Protein AF-A0A2P4Z2Z0-F1 (afdb_monomer)

Organism: NCBI:txid93969

InterPro domains:
  IPR006594 LIS1 homology motif [PF08513] (50-74)
  IPR006594 LIS1 homology motif [PS50896] (46-78)
  IPR006594 LIS1 homology motif [SM00667] (46-78)

Radius of gyration: 25.84 Å; Cα contacts (8 Å, |Δi|>4): 72; chains: 1; bounding box: 49×26×77 Å

pLDDT: mean 76.59, std 14.46, range [43.56, 95.75]

Foldseek 3Di:
DVVVVVVCVVVCVVVVVVVVVVVVVVVVVVVVCVVVVVVPADDDPVNLLVLLLVLLQCVVVPVVVVSVVSCLVNQEDQDPPPPRPDPPHHYHDDPVRSCVVVVPPDPDSDRPVVVVVD

Sequence (118 aa):
MLAVKSELEKKGVLSEVRARLMAEILYSLTEENDENNDQENYISDENLILNSLIYDYLVYNGYQSTGKVLLKESKMRSDSTERSEYGNGRQILSTEELKSILRVEEKNDLPILYSLIK

Secondary structure (DSSP, 8-state):
-HHHHHHHHHTTHHHHHHHHHHHHHHHHHHHHTTTTGGGS----HHHHHHHHHHHHHHHHTT-HHHHHHHHHHTT-BSSTTS--SSTTPPBPPPHHHHHHHHT----SSS-HHHHTT-

Mean predicted aligned error: 14.63 Å

Nearest PDB structures (foldseek):
  1uuj-assembly1_A  TM=6.575E-01  e=6.020E-01  Mus musculus
  1uuj-assembly2_D  TM=7.742E-01  e=3.795E+00  Mus musculus

Solvent-accessible surface area (backbone atoms only — not comparable to full-atom values): 7034 Å² total; per-residue (Å²): 125,67,67,63,53,54,53,32,50,76,67,47,52,47,57,50,55,49,50,52,50,49,50,51,51,48,47,52,53,48,53,67,38,46,79,51,49,78,62,73,74,72,73,48,74,66,54,44,53,52,52,25,48,51,36,48,40,27,51,74,74,66,39,52,70,59,35,53,49,51,29,61,76,66,48,35,31,94,50,98,80,64,83,54,96,56,77,93,43,55,66,54,58,50,74,67,55,48,30,64,76,70,69,52,84,75,88,60,97,62,47,70,68,66,69,70,77,109

Structure (mmCIF, N/CA/C/O backbone):
data_AF-A0A2P4Z2Z0-F1
#
_entry.id   AF-A0A2P4Z2Z0-F1
#
loop_
_atom_site.group_PDB
_atom_site.id
_atom_site.type_symbol
_atom_site.label_atom_id
_atom_site.label_alt_id
_atom_site.label_comp_id
_atom_site.label_asym_id
_atom_site.label_entity_id
_atom_site.label_seq_id
_atom_site.pdbx_PDB_ins_code
_atom_site.Cartn_x
_atom_site.Cartn_y
_atom_site.Cartn_z
_atom_site.occupancy
_atom_site.B_iso_or_equiv
_atom_site.auth_seq_id
_atom_site.auth_comp_id
_atom_site.auth_asym_id
_atom_site.auth_atom_id
_atom_site.pdbx_PDB_model_num
ATOM 1 N N . MET A 1 1 ? -16.586 12.897 60.293 1.00 57.06 1 MET A N 1
ATOM 2 C CA . MET A 1 1 ? -16.404 12.997 58.825 1.00 57.06 1 MET A CA 1
ATOM 3 C C . MET A 1 1 ? -16.993 11.818 58.026 1.00 57.06 1 MET A C 1
ATOM 5 O O . MET A 1 1 ? -17.230 11.994 56.843 1.00 57.06 1 MET A O 1
ATOM 9 N N . LEU A 1 2 ? -17.290 10.649 58.627 1.00 61.88 2 LEU A N 1
ATOM 10 C CA . LEU A 1 2 ? -17.891 9.492 57.920 1.00 61.88 2 LEU A CA 1
ATOM 11 C C . LEU A 1 2 ? -19.420 9.581 57.715 1.00 61.88 2 LEU A C 1
ATOM 13 O O . LEU A 1 2 ? -19.929 9.080 56.716 1.00 61.88 2 LEU A O 1
ATOM 17 N N . ALA A 1 3 ? -20.147 10.255 58.616 1.00 66.19 3 ALA A N 1
ATOM 18 C CA . ALA A 1 3 ? -21.608 10.389 58.536 1.00 66.19 3 ALA A CA 1
ATOM 19 C C . ALA A 1 3 ? -22.069 11.165 57.289 1.00 66.19 3 ALA A C 1
ATOM 21 O O . ALA A 1 3 ? -22.998 10.752 56.608 1.00 66.19 3 ALA A O 1
ATOM 22 N N . VAL A 1 4 ? -21.357 12.241 56.939 1.00 69.06 4 VAL A N 1
ATOM 23 C CA . VAL A 1 4 ? -21.673 13.087 55.776 1.00 69.06 4 VAL A CA 1
ATOM 24 C C . VAL A 1 4 ? -21.504 12.319 54.463 1.00 69.06 4 VAL A C 1
ATOM 26 O O . VAL A 1 4 ? -22.345 12.427 53.578 1.00 69.06 4 VAL A O 1
ATOM 29 N N . LYS A 1 5 ? -20.463 11.484 54.352 1.00 72.00 5 LYS A N 1
ATOM 30 C CA . LYS A 1 5 ? -20.232 10.637 53.173 1.00 72.00 5 LYS A CA 1
ATOM 31 C C . LYS A 1 5 ? -21.370 9.629 52.969 1.00 72.00 5 LYS A C 1
ATOM 33 O O . LYS A 1 5 ? -21.902 9.541 51.870 1.00 72.00 5 LYS A O 1
ATOM 38 N N . SER A 1 6 ? -21.778 8.926 54.029 1.00 71.75 6 SER A N 1
ATOM 39 C CA . SER A 1 6 ? -22.865 7.936 53.953 1.00 71.75 6 SER A CA 1
ATOM 40 C C . SER A 1 6 ? -24.225 8.579 53.645 1.00 71.75 6 SER A C 1
ATOM 42 O O . SER A 1 6 ? -25.018 8.021 52.888 1.00 71.75 6 SER A O 1
ATOM 44 N N . GLU A 1 7 ? -24.483 9.777 54.178 1.00 72.75 7 GLU A N 1
ATOM 45 C CA . GLU A 1 7 ? -25.690 10.558 53.886 1.00 72.75 7 GLU A CA 1
ATOM 46 C C . GLU A 1 7 ? -25.743 10.993 52.407 1.00 72.75 7 GLU A C 1
ATOM 48 O O . GLU A 1 7 ? -26.789 10.903 51.765 1.00 72.75 7 GLU A O 1
ATOM 53 N N . LEU A 1 8 ? -24.606 11.429 51.848 1.00 71.00 8 LEU A N 1
ATOM 54 C CA . LEU A 1 8 ? -24.480 11.840 50.444 1.00 71.00 8 LEU A CA 1
ATOM 55 C C . LEU A 1 8 ? -24.537 10.656 49.466 1.00 71.00 8 LEU A C 1
ATOM 57 O O . LEU A 1 8 ? -25.045 10.815 48.356 1.00 71.00 8 LEU A O 1
ATOM 61 N N . GLU A 1 9 ? -24.058 9.477 49.869 1.00 75.06 9 GLU A N 1
ATOM 62 C CA . GLU A 1 9 ? -24.216 8.224 49.114 1.00 75.06 9 GLU A CA 1
ATOM 63 C C . GLU A 1 9 ? -25.680 7.779 49.075 1.00 75.06 9 GLU A C 1
ATOM 65 O O . GLU A 1 9 ? -26.205 7.509 47.997 1.00 75.06 9 GLU A O 1
ATOM 70 N N . LYS A 1 10 ? -26.378 7.776 50.221 1.00 74.38 10 LYS A N 1
ATOM 71 C CA . LYS A 1 10 ? -27.807 7.412 50.291 1.00 74.38 10 LYS A CA 1
ATOM 72 C C . LYS A 1 10 ? -28.702 8.344 49.479 1.00 74.38 10 LYS A C 1
ATOM 74 O O . LYS A 1 10 ? -29.711 7.899 48.943 1.00 74.38 10 LYS A O 1
ATOM 79 N N . LYS A 1 11 ? -28.341 9.627 49.390 1.00 76.81 11 LYS A N 1
ATOM 80 C CA . LYS A 1 11 ? -29.066 10.635 48.600 1.00 76.81 11 LYS A CA 1
ATOM 81 C C . LYS A 1 11 ? -28.711 10.610 47.106 1.00 76.81 11 LYS A C 1
ATOM 83 O O . LYS A 1 11 ? -29.257 11.416 46.365 1.00 76.81 11 LYS A O 1
ATOM 88 N N . GLY A 1 12 ? -27.788 9.749 46.661 1.00 75.38 12 GLY A N 1
ATOM 89 C CA . GLY A 1 12 ? -27.358 9.650 45.256 1.00 75.38 12 GLY A CA 1
ATOM 90 C C . GLY A 1 12 ? -26.512 10.829 44.749 1.00 75.38 12 GLY A C 1
ATOM 91 O O . GLY A 1 12 ? -25.975 10.785 43.641 1.00 75.38 12 GLY A O 1
ATOM 92 N N . VAL A 1 13 ? -26.322 11.863 45.571 1.00 82.50 13 VAL A N 1
ATOM 93 C CA . VAL A 1 13 ? -25.555 13.069 45.228 1.00 82.50 13 VAL A CA 1
ATOM 94 C C . VAL A 1 13 ? -24.080 12.730 45.030 1.00 82.50 13 VAL A C 1
ATOM 96 O O . VAL A 1 13 ? -23.441 13.247 44.119 1.00 82.50 13 VAL A O 1
ATOM 99 N N . LEU A 1 14 ? -23.525 11.817 45.838 1.00 78.81 14 LEU A N 1
ATOM 100 C CA . LEU A 1 14 ? -22.118 11.439 45.692 1.00 78.81 14 LEU A CA 1
ATOM 101 C C . LEU A 1 14 ? -21.850 10.695 44.374 1.00 78.81 14 LEU A C 1
ATOM 103 O O . LEU A 1 14 ? -20.808 10.907 43.758 1.00 78.81 14 LEU A O 1
ATOM 107 N N . SER A 1 15 ? -22.785 9.854 43.920 1.00 76.75 15 SER A N 1
ATOM 108 C CA . SER A 1 15 ? -22.671 9.185 42.619 1.00 76.75 15 SER A CA 1
ATOM 109 C C . SER A 1 15 ? -22.762 10.167 41.458 1.00 76.75 15 SER A C 1
ATOM 111 O O . SER A 1 15 ? -22.012 10.026 40.500 1.00 76.75 15 SER A O 1
ATOM 113 N N . GLU A 1 16 ? -23.616 11.185 41.558 1.00 81.44 16 GLU A N 1
ATOM 114 C CA . GLU A 1 16 ? -23.741 12.225 40.537 1.00 81.44 16 GLU A CA 1
ATOM 115 C C . GLU A 1 16 ? -22.482 13.095 40.449 1.00 81.44 16 GLU A C 1
ATOM 117 O O . GLU A 1 16 ? -21.954 13.308 39.360 1.00 81.44 16 GLU A O 1
ATOM 122 N N . VAL A 1 17 ? -21.949 13.539 41.590 1.00 83.62 17 VAL A N 1
ATOM 123 C CA . VAL A 1 17 ? -20.691 14.301 41.637 1.00 83.62 17 VAL A CA 1
ATOM 124 C C . VAL A 1 17 ? -19.539 13.468 41.079 1.00 83.62 17 VAL A C 1
ATOM 126 O O . VAL A 1 17 ? -18.741 13.972 40.294 1.00 83.62 17 VAL A O 1
ATOM 129 N N . ARG A 1 18 ? -19.476 12.175 41.421 1.00 82.00 18 ARG A N 1
ATOM 130 C CA . ARG A 1 18 ? -18.475 11.260 40.866 1.00 82.00 18 ARG A CA 1
ATOM 131 C C . ARG A 1 18 ? -18.645 11.082 39.359 1.00 82.00 18 ARG A C 1
ATOM 133 O O . ARG A 1 18 ? -17.645 11.082 38.658 1.00 82.00 18 ARG A O 1
ATOM 140 N N . ALA A 1 19 ? -19.873 10.947 38.862 1.00 82.88 19 ALA A N 1
ATOM 141 C CA . ALA A 1 19 ? -20.144 10.799 37.436 1.00 82.88 19 ALA A CA 1
ATOM 142 C C . ALA A 1 19 ? -19.756 12.058 36.651 1.00 82.88 19 ALA A C 1
ATOM 144 O O . ALA A 1 19 ? -19.092 11.942 35.630 1.00 82.88 19 ALA A O 1
ATOM 145 N N . ARG A 1 20 ? -20.093 13.251 37.157 1.00 83.94 20 ARG A N 1
ATOM 146 C CA . ARG A 1 20 ? -19.686 14.525 36.545 1.00 83.94 20 ARG A CA 1
ATOM 147 C C . ARG A 1 20 ? -18.171 14.704 36.563 1.00 83.94 20 ARG A C 1
ATOM 149 O O . ARG A 1 20 ? -17.604 15.080 35.552 1.00 83.94 20 ARG A O 1
ATOM 156 N N . LEU A 1 21 ? -17.513 14.368 37.673 1.00 85.69 21 LEU A N 1
ATOM 157 C CA . LEU A 1 21 ? -16.053 14.400 37.756 1.00 85.69 21 LEU A CA 1
ATOM 158 C C . LEU A 1 21 ? -15.411 13.411 36.774 1.00 85.69 21 LEU A C 1
ATOM 160 O O . LEU A 1 21 ? -14.429 13.750 36.132 1.00 85.69 21 LEU A O 1
ATOM 164 N N . MET A 1 22 ? -15.957 12.197 36.649 1.00 83.12 22 MET A N 1
ATOM 165 C CA . MET A 1 22 ? -15.478 11.222 35.666 1.00 83.12 22 MET A CA 1
ATOM 166 C C . MET A 1 22 ? -15.725 11.692 34.233 1.00 83.12 22 MET A C 1
ATOM 168 O O . MET A 1 22 ? -14.871 11.446 33.399 1.00 83.12 22 MET A O 1
ATOM 172 N N . ALA A 1 23 ? -16.847 12.360 33.950 1.00 84.44 23 ALA A N 1
ATOM 173 C CA . ALA A 1 23 ? -17.129 12.937 32.639 1.00 84.44 23 ALA A CA 1
ATOM 174 C C . ALA A 1 23 ? -16.149 14.064 32.302 1.00 84.44 23 ALA A C 1
ATOM 176 O O . ALA A 1 23 ? -15.630 14.072 31.198 1.00 84.44 23 ALA A O 1
ATOM 177 N N . GLU A 1 24 ? -15.842 14.942 33.258 1.00 80.50 24 GLU A N 1
ATOM 178 C CA . GLU A 1 24 ? -14.865 16.019 33.079 1.00 80.50 24 GLU A CA 1
ATOM 179 C C . GLU A 1 24 ? -13.445 15.470 32.913 1.00 80.50 24 GLU A C 1
ATOM 181 O O . GLU A 1 24 ? -12.727 15.883 32.018 1.00 80.50 24 GLU A O 1
ATOM 186 N N . ILE A 1 25 ? -13.049 14.478 33.720 1.00 81.75 25 ILE A N 1
ATOM 187 C CA . ILE A 1 25 ? -11.758 13.794 33.564 1.00 81.75 25 ILE A CA 1
ATOM 188 C C . ILE A 1 25 ? -11.693 13.085 32.214 1.00 81.75 25 ILE A C 1
ATOM 190 O O . ILE A 1 25 ? -10.664 13.164 31.557 1.00 81.75 25 ILE A O 1
ATOM 194 N N . LEU A 1 26 ? -12.762 12.402 31.787 1.00 73.75 26 LEU A N 1
ATOM 195 C CA . LEU A 1 26 ? -12.802 11.807 30.453 1.00 73.75 26 LEU A CA 1
ATOM 196 C C . LEU A 1 26 ? -12.672 12.886 29.390 1.00 73.75 26 LEU A C 1
ATOM 198 O O . LEU A 1 26 ? -11.887 12.695 28.482 1.00 73.75 26 LEU A O 1
ATOM 202 N N . TYR A 1 27 ? -13.408 13.986 29.525 1.00 76.69 27 TYR A N 1
ATOM 203 C CA . TYR A 1 27 ? -13.424 15.090 28.579 1.00 76.69 27 TYR A CA 1
ATOM 204 C C . TYR A 1 27 ? -12.048 15.750 28.457 1.00 76.69 27 TYR A C 1
ATOM 206 O O . TYR A 1 27 ? -11.545 15.874 27.351 1.00 76.69 27 TYR A O 1
ATOM 214 N N . SER A 1 28 ? -11.386 16.064 29.573 1.00 71.88 28 SER A N 1
ATOM 215 C CA . SER A 1 28 ? -10.018 16.596 29.583 1.00 71.88 28 SER A CA 1
ATOM 216 C C . SER A 1 28 ? -8.999 15.583 29.070 1.00 71.88 28 SER A C 1
ATOM 218 O O . SER A 1 28 ? -8.101 15.955 28.327 1.00 71.88 28 SER A O 1
ATOM 220 N N . LEU A 1 29 ? -9.147 14.294 29.404 1.00 65.81 29 LEU A N 1
ATOM 221 C CA . LEU A 1 29 ? -8.314 13.249 28.811 1.00 65.81 29 LEU A CA 1
ATOM 222 C C . LEU A 1 29 ? -8.578 13.131 27.307 1.00 65.81 29 LEU A C 1
ATOM 224 O O . LEU A 1 29 ? -7.637 12.884 26.576 1.00 65.81 29 LEU A O 1
ATOM 228 N N . THR A 1 30 ? -9.808 13.286 26.818 1.00 58.88 30 THR A N 1
ATOM 229 C CA . THR A 1 30 ? -10.120 13.224 25.384 1.00 58.88 30 THR A CA 1
ATOM 230 C C . THR A 1 30 ? -9.724 14.491 24.638 1.00 58.88 30 THR A C 1
ATOM 232 O O . THR A 1 30 ? -9.276 14.356 23.518 1.00 58.88 30 THR A O 1
ATOM 235 N N . GLU A 1 31 ? -9.796 15.679 25.245 1.00 56.56 31 GLU A N 1
ATOM 236 C CA . GLU A 1 31 ? -9.337 16.943 24.648 1.00 56.56 31 GLU A CA 1
ATOM 237 C C . GLU A 1 31 ? -7.803 17.024 24.597 1.00 56.56 31 GLU A C 1
ATOM 239 O O . GLU A 1 31 ? -7.244 17.386 23.566 1.00 56.56 31 GLU A O 1
ATOM 244 N N . GLU A 1 32 ? -7.093 16.607 25.656 1.00 48.97 32 GLU A N 1
ATOM 245 C CA . GLU A 1 32 ? -5.625 16.461 25.615 1.00 48.97 32 GLU A CA 1
ATOM 246 C C . GLU A 1 32 ? -5.194 15.302 24.698 1.00 48.97 32 GLU A C 1
ATOM 248 O O . GLU A 1 32 ? -4.090 15.303 24.145 1.00 48.97 32 GLU A O 1
ATOM 253 N N . ASN A 1 33 ? -6.076 14.320 24.485 1.00 46.84 33 ASN A N 1
ATOM 254 C CA . ASN A 1 33 ? -5.902 13.325 23.436 1.00 46.84 33 ASN A CA 1
ATOM 255 C C . ASN A 1 33 ? -6.389 13.805 22.067 1.00 46.84 33 ASN A C 1
ATOM 257 O O . ASN A 1 33 ? -6.022 13.137 21.120 1.00 46.84 33 ASN A O 1
ATOM 261 N N . ASP A 1 34 ? -7.119 14.915 21.912 1.00 46.44 34 ASP A N 1
ATOM 262 C CA . ASP A 1 34 ? -7.576 15.426 20.609 1.00 46.44 34 ASP A CA 1
ATOM 263 C C . ASP A 1 34 ? -6.479 16.233 19.906 1.00 46.44 34 ASP A C 1
ATOM 265 O O . ASP A 1 34 ? -6.338 16.134 18.690 1.00 46.44 34 ASP A O 1
ATOM 269 N N . GLU A 1 35 ? -5.573 16.871 20.657 1.00 47.22 35 GLU A N 1
ATOM 270 C CA . GLU A 1 35 ? -4.284 17.329 20.105 1.00 47.22 35 GLU A CA 1
ATOM 271 C C . GLU A 1 35 ? -3.362 16.152 19.711 1.00 47.22 35 GLU A C 1
ATOM 273 O O . GLU A 1 35 ? -2.412 16.325 18.946 1.00 47.22 35 GLU A O 1
ATOM 278 N N . ASN A 1 36 ? -3.670 14.935 20.179 1.00 45.41 36 ASN A N 1
ATOM 279 C CA . ASN A 1 36 ? -3.023 13.685 19.769 1.00 45.41 36 ASN A CA 1
ATOM 280 C C . ASN A 1 36 ? -3.928 12.776 18.903 1.00 45.41 36 ASN A C 1
ATOM 282 O O . ASN A 1 36 ? -3.480 11.724 18.455 1.00 45.41 36 ASN A O 1
ATOM 286 N N . ASN A 1 37 ? -5.168 13.169 18.601 1.00 43.56 37 ASN A N 1
ATOM 287 C CA . AS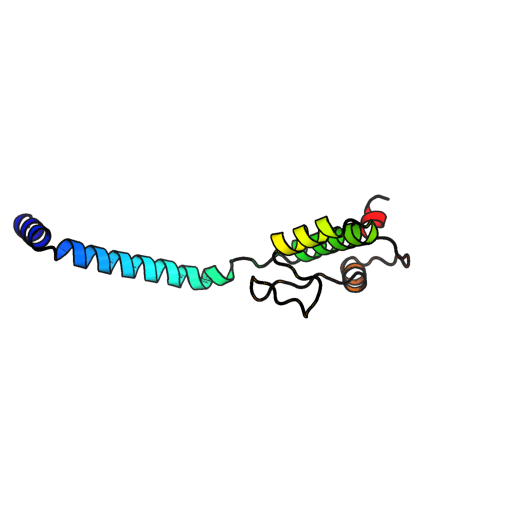N A 1 37 ? -6.110 12.421 17.755 1.00 43.56 37 ASN A CA 1
ATOM 288 C C . ASN A 1 37 ? -5.875 12.774 16.280 1.00 43.56 37 ASN A C 1
ATOM 290 O O . ASN A 1 37 ? -6.101 11.969 15.383 1.00 43.56 37 ASN A O 1
ATOM 294 N N . ASP A 1 38 ? -5.214 13.904 16.028 1.00 45.25 38 ASP A N 1
ATOM 295 C CA . ASP A 1 38 ? -4.531 14.168 14.761 1.00 45.25 38 ASP A CA 1
ATOM 296 C C . ASP A 1 38 ? -3.277 13.281 14.542 1.00 45.25 38 ASP A C 1
ATOM 298 O O . ASP A 1 38 ? -2.703 13.295 13.450 1.00 45.25 38 ASP A O 1
ATOM 302 N N . GLN A 1 39 ? -2.848 12.458 15.518 1.00 45.53 39 GLN A N 1
ATOM 303 C CA . GLN A 1 39 ? -1.867 11.378 15.286 1.00 45.53 39 GLN A CA 1
ATOM 304 C C . GLN A 1 39 ? -2.514 10.068 14.818 1.00 45.53 39 GLN A C 1
ATOM 306 O O . GLN A 1 39 ? -1.810 9.090 14.541 1.00 45.53 39 GLN A O 1
ATOM 311 N N . GLU A 1 40 ? -3.839 10.011 14.686 1.00 47.38 40 GLU A N 1
ATOM 312 C CA . GLU A 1 40 ? -4.517 8.838 14.161 1.00 47.38 40 GLU A CA 1
ATOM 313 C C . GLU A 1 40 ? -4.364 8.808 12.624 1.00 47.38 40 GLU A C 1
ATOM 315 O O . GLU A 1 40 ? -5.229 9.229 11.860 1.00 47.38 40 GLU A O 1
ATOM 320 N N . ASN A 1 41 ? -3.267 8.194 12.160 1.00 52.09 41 ASN A N 1
ATOM 321 C CA . ASN A 1 41 ? -3.015 7.716 10.783 1.00 52.09 41 ASN A CA 1
ATOM 322 C C . ASN A 1 41 ? -2.303 8.645 9.787 1.00 52.09 41 ASN A C 1
ATOM 324 O O . ASN A 1 41 ? -2.610 8.609 8.592 1.00 52.09 41 ASN A O 1
ATOM 328 N N . TYR A 1 42 ? -1.260 9.367 10.191 1.00 62.97 42 TYR A N 1
ATOM 329 C CA . TYR A 1 42 ? -0.267 9.771 9.192 1.00 62.97 42 TYR A CA 1
ATOM 330 C C . TYR A 1 42 ? 0.636 8.576 8.875 1.00 62.97 42 TYR A C 1
ATOM 332 O O . TYR A 1 42 ? 1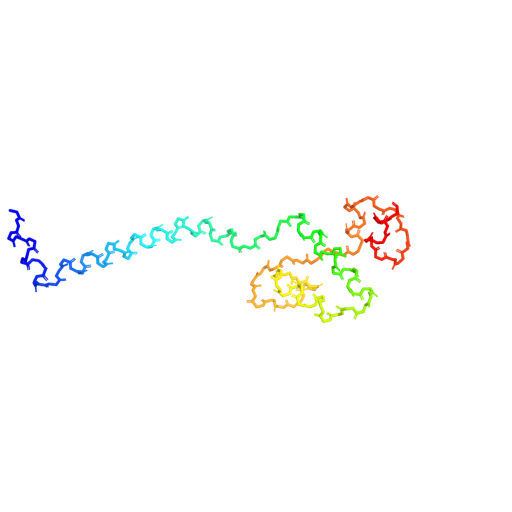.544 8.240 9.632 1.00 62.97 42 TYR A O 1
ATOM 340 N N . ILE A 1 43 ? 0.382 7.905 7.745 1.00 70.94 43 ILE A N 1
ATOM 341 C CA . ILE A 1 43 ? 1.396 7.046 7.120 1.00 70.94 43 ILE A CA 1
ATOM 342 C C . ILE A 1 43 ? 2.689 7.852 7.029 1.00 70.94 43 ILE A C 1
ATOM 344 O O . ILE A 1 43 ? 2.669 8.955 6.477 1.00 70.94 43 ILE A O 1
ATOM 348 N N . SER A 1 44 ? 3.78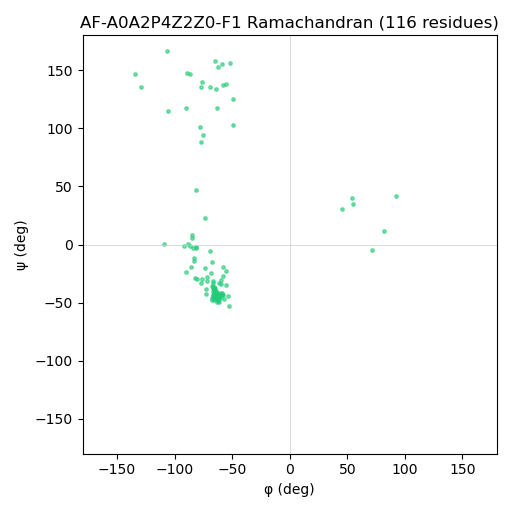8 7.317 7.568 1.00 83.81 44 SER A N 1
ATOM 349 C CA . SER A 1 44 ? 5.095 7.971 7.470 1.00 83.81 44 SER A CA 1
ATOM 350 C C . SER A 1 44 ? 5.492 8.159 6.004 1.00 83.81 44 SER A C 1
ATOM 352 O O . SER A 1 44 ? 5.019 7.431 5.127 1.00 83.81 44 SER A O 1
ATOM 354 N N . ASP A 1 45 ? 6.352 9.135 5.720 1.00 83.31 45 ASP A N 1
ATOM 355 C CA . ASP A 1 45 ? 6.812 9.392 4.351 1.00 83.31 45 ASP A CA 1
ATOM 356 C C . ASP A 1 45 ? 7.523 8.156 3.764 1.00 83.31 45 ASP A C 1
ATOM 358 O O . ASP A 1 45 ? 7.349 7.830 2.591 1.00 83.31 45 ASP A O 1
ATOM 362 N N . GLU A 1 46 ? 8.234 7.386 4.591 1.00 86.81 46 GLU A N 1
ATOM 363 C CA . GLU A 1 46 ? 8.861 6.123 4.193 1.00 86.81 46 GLU A CA 1
ATOM 364 C C . GLU A 1 46 ? 7.821 5.062 3.839 1.00 86.81 46 GLU A C 1
ATOM 366 O O . GLU A 1 46 ? 7.935 4.406 2.805 1.00 86.81 46 GLU A O 1
ATOM 371 N N . ASN A 1 47 ? 6.781 4.907 4.661 1.00 89.31 47 ASN A N 1
ATOM 372 C CA . ASN A 1 47 ? 5.707 3.954 4.390 1.00 89.31 47 ASN A CA 1
ATOM 373 C C . ASN A 1 47 ? 4.894 4.353 3.157 1.00 89.31 47 ASN A C 1
ATOM 375 O O . ASN A 1 47 ? 4.429 3.477 2.431 1.00 89.31 47 ASN A O 1
ATOM 379 N N . LEU A 1 48 ? 4.759 5.650 2.877 1.00 89.25 48 LEU A N 1
ATOM 380 C CA . LEU A 1 48 ? 4.149 6.126 1.641 1.00 89.25 48 LEU A CA 1
ATOM 381 C C . LEU A 1 48 ? 4.960 5.664 0.426 1.00 89.25 48 LEU A C 1
ATOM 383 O O . LEU A 1 48 ? 4.391 5.111 -0.515 1.00 89.25 48 LEU A O 1
ATOM 387 N N . ILE A 1 49 ? 6.284 5.841 0.463 1.00 90.19 49 ILE A N 1
ATOM 388 C CA . ILE A 1 49 ? 7.188 5.411 -0.611 1.00 90.19 49 ILE A CA 1
ATOM 389 C C . ILE A 1 49 ? 7.147 3.887 -0.768 1.00 90.19 49 ILE A C 1
ATOM 391 O O . ILE A 1 49 ? 6.947 3.392 -1.876 1.00 90.19 49 ILE A O 1
ATOM 395 N N . LEU A 1 50 ? 7.280 3.137 0.329 1.00 91.75 50 LEU A N 1
ATOM 396 C CA . LEU A 1 50 ? 7.284 1.672 0.309 1.00 91.75 50 LEU A CA 1
ATOM 397 C C . LEU A 1 50 ? 5.970 1.111 -0.220 1.00 91.75 50 LEU A C 1
ATOM 399 O O . LEU A 1 50 ? 5.973 0.276 -1.123 1.00 91.75 50 LEU A O 1
ATOM 403 N N . ASN A 1 51 ? 4.841 1.587 0.298 1.00 93.25 51 ASN A N 1
ATOM 404 C CA . ASN A 1 51 ? 3.550 1.100 -0.154 1.00 93.25 51 ASN A CA 1
ATOM 405 C C . ASN A 1 51 ? 3.277 1.498 -1.610 1.00 93.25 51 ASN A C 1
ATOM 407 O O . ASN A 1 51 ? 2.671 0.713 -2.332 1.00 93.25 51 ASN A O 1
ATOM 411 N N . SER A 1 52 ? 3.754 2.662 -2.065 1.00 91.88 52 SER A N 1
ATOM 412 C CA . SER A 1 52 ? 3.652 3.064 -3.475 1.00 91.88 52 SER A CA 1
ATOM 413 C C . SER A 1 52 ? 4.501 2.162 -4.383 1.00 91.88 52 SER A C 1
ATOM 415 O O . SER A 1 52 ? 4.017 1.733 -5.425 1.00 91.88 52 SER A O 1
ATOM 417 N N . LEU A 1 53 ? 5.715 1.778 -3.966 1.00 92.06 53 LEU A N 1
ATOM 418 C CA . LEU A 1 53 ? 6.555 0.806 -4.686 1.00 92.06 53 LEU A CA 1
ATOM 419 C C . LEU A 1 53 ? 5.911 -0.583 -4.767 1.00 92.06 53 LEU A C 1
ATOM 421 O O . LEU A 1 53 ? 5.931 -1.230 -5.815 1.00 92.06 53 LEU A O 1
ATOM 425 N N . ILE A 1 54 ? 5.341 -1.049 -3.655 1.00 93.62 54 ILE A N 1
ATOM 426 C CA . ILE A 1 54 ? 4.626 -2.327 -3.600 1.00 93.62 54 ILE A CA 1
ATOM 427 C C . ILE A 1 54 ? 3.398 -2.263 -4.507 1.00 93.62 54 ILE A C 1
ATOM 429 O O . ILE A 1 54 ? 3.160 -3.187 -5.282 1.00 93.62 54 ILE A O 1
ATOM 433 N N . TYR A 1 55 ? 2.634 -1.174 -4.444 1.00 93.31 55 TYR A N 1
ATOM 434 C CA . TYR A 1 55 ? 1.451 -0.984 -5.272 1.00 93.31 55 TYR A CA 1
ATOM 435 C C . TYR A 1 55 ? 1.792 -0.979 -6.770 1.00 93.31 55 TYR A C 1
ATOM 437 O O . TYR A 1 55 ? 1.131 -1.682 -7.532 1.00 93.31 55 TYR A O 1
ATOM 445 N N . ASP A 1 56 ? 2.850 -0.274 -7.181 1.00 91.00 56 ASP A N 1
ATOM 446 C CA . ASP A 1 56 ? 3.353 -0.246 -8.564 1.00 91.00 56 ASP A CA 1
ATOM 447 C C . ASP A 1 56 ? 3.700 -1.661 -9.067 1.00 91.00 56 ASP A C 1
ATOM 449 O O . ASP A 1 56 ? 3.219 -2.099 -10.116 1.00 91.00 56 ASP A O 1
ATOM 453 N N . TYR A 1 57 ? 4.416 -2.449 -8.256 1.00 93.44 57 TYR A N 1
ATOM 454 C CA . TYR A 1 57 ? 4.692 -3.859 -8.551 1.00 93.44 57 TYR A CA 1
ATOM 455 C C . TYR A 1 57 ? 3.418 -4.704 -8.673 1.00 93.44 57 TYR A C 1
ATOM 457 O O . TYR A 1 57 ? 3.301 -5.524 -9.593 1.00 93.44 57 TYR A O 1
ATOM 465 N N . LEU A 1 58 ? 2.465 -4.528 -7.753 1.00 94.38 58 LEU A N 1
ATOM 466 C CA . LEU A 1 58 ? 1.218 -5.285 -7.751 1.00 94.38 58 LEU A CA 1
ATOM 467 C C . LEU A 1 58 ? 0.396 -4.993 -9.007 1.00 94.38 58 LEU A C 1
ATOM 469 O O . LEU A 1 58 ? -0.078 -5.925 -9.655 1.00 94.38 58 LEU A O 1
ATOM 473 N N . VAL A 1 59 ? 0.257 -3.718 -9.372 1.00 90.75 59 VAL A N 1
ATOM 474 C CA . VAL A 1 59 ? -0.477 -3.292 -10.568 1.00 90.75 59 VAL A CA 1
ATOM 475 C C . VAL A 1 59 ? 0.189 -3.821 -11.833 1.00 90.75 59 VAL A C 1
ATOM 477 O O . VAL A 1 59 ? -0.504 -4.410 -12.666 1.00 90.75 59 VAL A O 1
ATOM 480 N N . TYR A 1 60 ? 1.513 -3.690 -11.946 1.00 91.88 60 TYR A N 1
ATOM 481 C CA . TYR A 1 60 ? 2.267 -4.167 -13.105 1.00 91.88 60 TYR A CA 1
ATOM 482 C C . TYR A 1 60 ? 2.104 -5.675 -13.336 1.00 91.88 60 TYR A C 1
ATOM 484 O O . TYR A 1 60 ? 1.904 -6.120 -14.464 1.00 91.88 60 TYR A O 1
ATOM 492 N N . ASN A 1 61 ? 2.135 -6.475 -12.266 1.00 94.38 61 ASN A N 1
ATOM 493 C CA . ASN A 1 61 ? 1.995 -7.932 -12.352 1.00 94.38 61 ASN A CA 1
ATOM 494 C C . ASN A 1 61 ? 0.531 -8.417 -12.385 1.00 94.38 61 ASN A C 1
ATOM 496 O O . ASN A 1 61 ? 0.278 -9.620 -12.356 1.00 94.38 61 ASN A O 1
ATOM 500 N N . GLY A 1 62 ? -0.448 -7.508 -12.443 1.00 93.62 62 GLY A N 1
ATOM 501 C CA . GLY A 1 62 ? -1.868 -7.855 -12.544 1.00 93.62 62 GLY A CA 1
ATOM 502 C C . GLY A 1 62 ? -2.555 -8.213 -11.219 1.00 93.62 62 GLY A C 1
ATOM 503 O O . GLY A 1 62 ? -3.703 -8.656 -11.225 1.00 93.62 62 GLY A O 1
ATOM 504 N N . TYR A 1 63 ? -1.924 -7.968 -10.068 1.00 95.75 63 TYR A N 1
ATOM 505 C CA . TYR A 1 63 ? -2.474 -8.205 -8.725 1.00 95.75 63 TYR A CA 1
ATOM 506 C C . TYR A 1 63 ? -3.408 -7.074 -8.248 1.00 95.75 63 TYR A C 1
ATOM 508 O O . TYR A 1 63 ? -3.329 -6.598 -7.114 1.00 95.75 63 TYR A O 1
ATOM 516 N N . GLN A 1 64 ? -4.329 -6.648 -9.115 1.00 91.56 64 GLN A N 1
ATOM 517 C CA . GLN A 1 64 ? -5.236 -5.508 -8.914 1.00 91.56 64 GLN A CA 1
ATOM 518 C C . GLN A 1 64 ? -6.046 -5.595 -7.608 1.00 91.56 64 GLN A C 1
ATOM 520 O O . GLN A 1 64 ? -6.163 -4.613 -6.875 1.00 91.56 64 GLN A O 1
ATOM 525 N N . SER A 1 65 ? -6.592 -6.772 -7.289 1.00 93.44 65 SER A N 1
ATOM 526 C CA . SER A 1 65 ? -7.381 -6.978 -6.066 1.00 93.44 65 SER A CA 1
ATOM 527 C C . SER A 1 65 ? -6.543 -6.774 -4.805 1.00 93.44 65 SER A C 1
ATOM 529 O O . SER A 1 65 ? -6.986 -6.097 -3.882 1.00 93.44 65 SER A O 1
ATOM 531 N N . THR A 1 66 ? -5.317 -7.299 -4.790 1.00 93.94 66 THR A N 1
ATOM 532 C CA . THR A 1 66 ? -4.371 -7.122 -3.682 1.00 93.94 66 THR A CA 1
ATOM 533 C C . THR A 1 66 ? -3.967 -5.659 -3.536 1.00 93.94 66 THR A C 1
ATOM 535 O O . THR A 1 66 ? -3.948 -5.144 -2.423 1.00 93.94 66 THR A O 1
ATOM 538 N N . GLY A 1 67 ? -3.729 -4.959 -4.651 1.00 92.44 67 GLY A N 1
ATOM 539 C CA . GLY A 1 67 ? -3.449 -3.522 -4.641 1.00 92.44 67 GLY A CA 1
ATOM 540 C C . GLY A 1 67 ? -4.584 -2.709 -4.012 1.00 92.44 67 GLY A C 1
ATOM 541 O O . GLY A 1 67 ? -4.333 -1.842 -3.184 1.00 92.44 67 GLY A O 1
ATOM 542 N N . LYS A 1 68 ? -5.847 -3.023 -4.326 1.00 89.69 68 LYS A N 1
ATOM 543 C CA . LYS A 1 68 ? -7.008 -2.358 -3.703 1.00 89.69 68 LYS A CA 1
ATOM 544 C C . LYS A 1 68 ? -7.106 -2.616 -2.199 1.00 89.69 68 LYS A C 1
ATOM 546 O O . LYS A 1 68 ? -7.449 -1.701 -1.453 1.00 89.69 68 LYS A O 1
ATOM 551 N N . VAL A 1 69 ? -6.818 -3.843 -1.756 1.00 91.62 69 VAL A N 1
ATOM 552 C CA . VAL A 1 69 ? -6.788 -4.185 -0.324 1.00 91.62 69 VAL A CA 1
ATOM 553 C C . VAL A 1 69 ? -5.686 -3.404 0.385 1.00 91.62 69 VAL A C 1
ATOM 555 O O . VAL A 1 69 ? -5.978 -2.772 1.394 1.00 91.62 69 VAL A O 1
ATOM 558 N N . LEU A 1 70 ? -4.479 -3.354 -0.191 1.00 90.62 70 LEU A N 1
ATOM 559 C CA . LEU A 1 70 ? -3.364 -2.563 0.333 1.00 90.62 70 LEU A CA 1
ATOM 560 C C . LEU A 1 70 ? -3.782 -1.108 0.558 1.00 90.62 70 LEU A C 1
ATOM 562 O O . LEU A 1 70 ? -3.647 -0.620 1.671 1.00 90.62 70 LEU A O 1
ATOM 566 N N . LEU A 1 71 ? -4.344 -0.447 -0.461 1.00 87.56 71 LEU A N 1
ATOM 567 C CA . LEU A 1 71 ? -4.789 0.948 -0.353 1.00 87.56 71 LEU A CA 1
ATOM 568 C C . LEU A 1 71 ? -5.827 1.149 0.752 1.00 87.56 71 LEU A C 1
ATOM 570 O O . LEU A 1 71 ? -5.744 2.107 1.521 1.00 87.56 71 LEU A O 1
ATOM 574 N N . LYS A 1 72 ? -6.800 0.237 0.850 1.00 85.81 72 LYS A N 1
ATOM 575 C CA . LYS A 1 72 ? -7.857 0.316 1.858 1.00 85.81 72 LYS A CA 1
ATOM 576 C C . LYS A 1 72 ? -7.303 0.145 3.273 1.00 85.81 72 LYS A C 1
ATOM 578 O O . LYS A 1 72 ? -7.638 0.938 4.149 1.00 85.81 72 LYS A O 1
ATOM 583 N N . GLU A 1 73 ? -6.469 -0.867 3.496 1.00 86.75 73 GLU A N 1
ATOM 584 C CA . GLU A 1 73 ? -5.872 -1.159 4.806 1.00 86.75 73 GLU A CA 1
ATOM 585 C C . GLU A 1 73 ? -4.882 -0.077 5.237 1.00 86.75 73 GLU A C 1
ATOM 587 O O . GLU A 1 73 ? -4.835 0.297 6.407 1.00 86.75 73 GLU A O 1
ATOM 592 N N . SER A 1 74 ? -4.144 0.484 4.281 1.00 85.75 74 SER A N 1
ATOM 593 C CA . SER A 1 74 ? -3.196 1.564 4.519 1.00 85.75 74 SER A CA 1
ATOM 594 C C . SER A 1 74 ? -3.864 2.942 4.586 1.00 85.75 74 SER A C 1
ATOM 596 O O . SER A 1 74 ? -3.175 3.934 4.785 1.00 85.75 74 SER A O 1
ATOM 598 N N . LYS A 1 75 ? -5.182 3.057 4.375 1.00 83.94 75 LYS A N 1
ATOM 599 C CA . LYS A 1 75 ? -5.886 4.354 4.292 1.00 83.94 75 LYS A CA 1
ATOM 600 C C . LYS A 1 75 ? -5.279 5.300 3.234 1.00 83.94 75 LYS A C 1
ATOM 602 O O . LYS A 1 75 ? -5.253 6.516 3.415 1.00 83.94 75 LYS A O 1
ATOM 607 N N . MET A 1 76 ? -4.787 4.742 2.125 1.00 82.25 76 MET A N 1
ATOM 608 C CA . MET A 1 76 ? -4.245 5.489 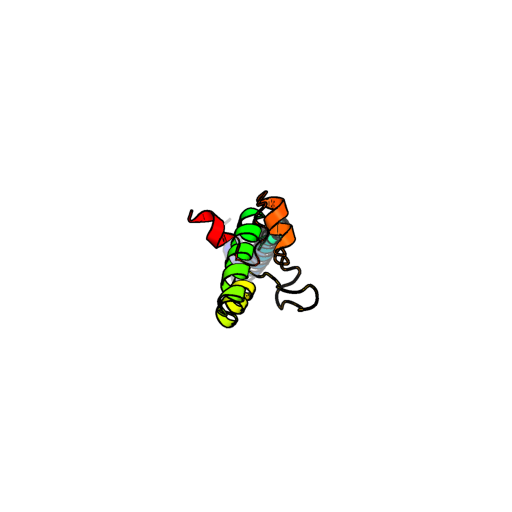0.982 1.00 82.25 76 MET A CA 1
ATOM 609 C C . MET A 1 76 ? -5.194 5.450 -0.215 1.00 82.25 76 MET A C 1
ATOM 611 O O . MET A 1 76 ? -6.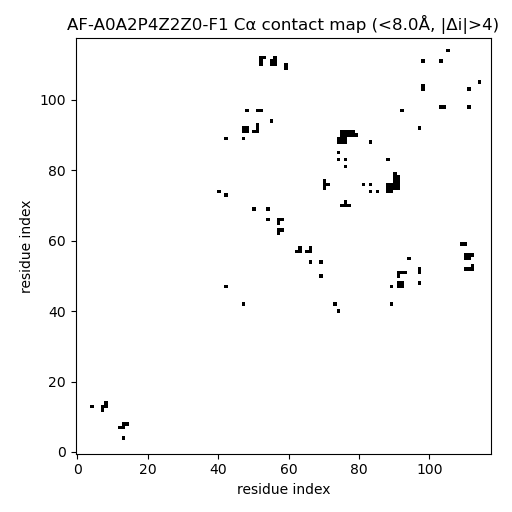131 4.654 -0.260 1.00 82.25 76 MET A O 1
ATOM 615 N N . ARG A 1 77 ? -4.949 6.312 -1.206 1.00 83.62 77 ARG A N 1
ATOM 616 C CA . ARG A 1 77 ? -5.808 6.459 -2.391 1.00 83.62 77 ARG A CA 1
ATOM 617 C C . ARG A 1 77 ? -4.988 6.377 -3.672 1.00 83.62 77 ARG A C 1
ATOM 619 O O . ARG A 1 77 ? -3.940 7.014 -3.763 1.00 83.62 77 ARG A O 1
ATOM 626 N N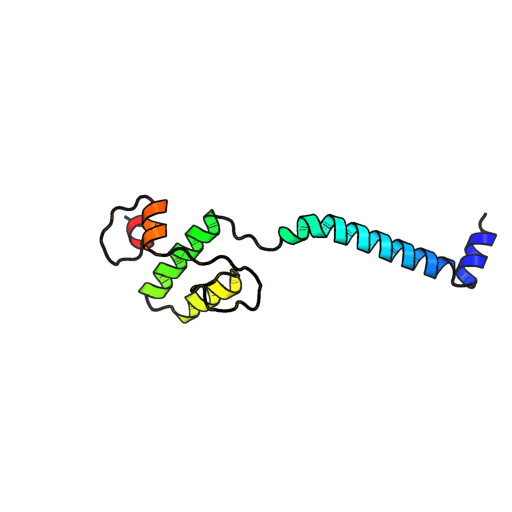 . SER A 1 78 ? -5.476 5.629 -4.663 1.00 77.50 78 SER A N 1
ATOM 627 C CA . SER A 1 78 ? -4.866 5.583 -6.002 1.00 77.50 78 SER A CA 1
ATOM 628 C C . SER A 1 78 ? -5.184 6.816 -6.841 1.00 77.50 78 SER A C 1
ATOM 630 O O . SER A 1 78 ? -4.372 7.201 -7.675 1.00 77.50 78 SER A O 1
ATOM 632 N N . ASP A 1 79 ? -6.341 7.446 -6.620 1.00 71.00 79 ASP A N 1
ATOM 633 C CA . ASP A 1 79 ? -6.745 8.656 -7.334 1.00 71.00 79 ASP A CA 1
ATOM 634 C C . ASP A 1 79 ? -7.303 9.723 -6.380 1.00 71.00 79 ASP A C 1
ATOM 636 O O . ASP A 1 79 ? -7.976 9.444 -5.382 1.00 71.00 79 ASP A O 1
ATOM 640 N N . SER A 1 80 ? -7.050 10.975 -6.748 1.00 58.56 80 SER A N 1
ATOM 641 C CA . SER A 1 80 ? -7.564 12.201 -6.143 1.00 58.56 80 SER A CA 1
ATOM 642 C C . SER A 1 80 ? -9.099 12.256 -6.065 1.00 58.56 80 SER A C 1
ATOM 644 O O . SER A 1 80 ? -9.641 12.926 -5.180 1.00 58.56 80 SER A O 1
ATOM 646 N N . THR A 1 81 ? -9.811 11.497 -6.908 1.00 54.75 81 THR A N 1
ATOM 647 C CA . THR A 1 81 ? -11.281 11.520 -7.034 1.00 54.75 81 THR A CA 1
ATOM 648 C C . THR A 1 81 ? -12.018 10.533 -6.117 1.00 54.75 81 THR A C 1
ATOM 650 O O . THR A 1 81 ? -13.182 10.748 -5.778 1.00 54.75 81 THR A O 1
ATOM 653 N N .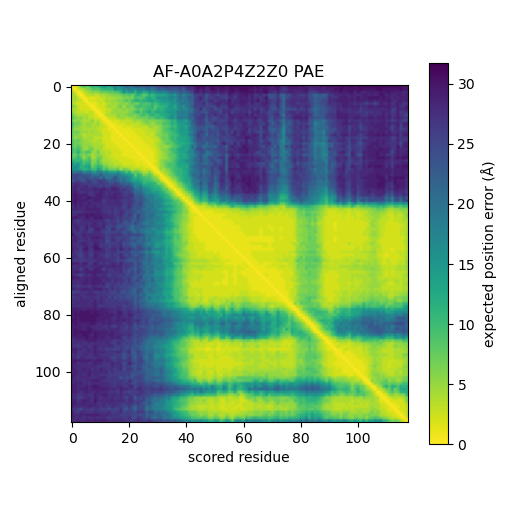 GLU A 1 82 ? -11.374 9.450 -5.672 1.00 57.75 82 GLU A N 1
ATOM 654 C CA . GLU A 1 82 ? -12.042 8.386 -4.904 1.00 57.75 82 GLU A CA 1
ATOM 655 C C . GLU A 1 82 ? -12.315 8.830 -3.466 1.00 57.75 82 GLU A C 1
ATOM 657 O O . GLU A 1 82 ? -11.412 8.721 -2.647 1.00 57.75 82 GLU A O 1
ATOM 662 N N . ARG A 1 83 ? -13.497 9.370 -3.132 1.00 53.53 83 ARG A N 1
ATOM 663 C CA . ARG A 1 83 ? -13.861 9.684 -1.733 1.00 53.53 83 ARG A CA 1
ATOM 664 C C . ARG A 1 83 ? -13.565 8.469 -0.849 1.00 53.53 83 ARG A C 1
ATOM 666 O O . ARG A 1 83 ? -14.318 7.499 -0.867 1.00 53.53 83 ARG A O 1
ATOM 673 N N . SER A 1 84 ? -12.471 8.511 -0.097 1.00 55.44 84 SER A N 1
ATOM 674 C CA . SER A 1 84 ? -12.176 7.483 0.884 1.00 55.44 84 SER A CA 1
ATOM 675 C C . SER A 1 84 ? -13.187 7.624 2.017 1.00 55.44 84 SER A C 1
ATOM 677 O O . SER A 1 84 ? -13.479 8.732 2.465 1.00 55.44 84 SER A O 1
ATOM 679 N N . GLU A 1 85 ? -13.736 6.498 2.478 1.00 53.75 85 GLU A N 1
ATOM 680 C CA . GLU A 1 85 ? -14.607 6.452 3.667 1.00 53.75 85 GLU A CA 1
ATOM 681 C C . GLU A 1 85 ? -13.889 7.001 4.916 1.00 53.75 85 GLU A C 1
ATOM 683 O O . GLU A 1 85 ? -14.527 7.440 5.868 1.00 53.75 85 GLU A O 1
ATOM 688 N N . TYR A 1 86 ? -12.556 7.038 4.868 1.00 50.81 86 TYR A N 1
ATOM 689 C CA . TYR A 1 86 ? -11.660 7.627 5.853 1.00 50.81 86 TYR A CA 1
ATOM 690 C C . TYR A 1 86 ? -11.110 8.939 5.277 1.00 50.81 86 TYR A C 1
ATOM 692 O O . TYR A 1 86 ? -10.449 8.912 4.241 1.00 50.81 86 TYR A O 1
ATOM 700 N N . GLY A 1 87 ? -11.430 10.088 5.877 1.00 53.06 87 GLY A N 1
ATOM 701 C CA . GLY A 1 87 ? -11.019 11.413 5.387 1.00 53.06 87 GLY A CA 1
ATOM 702 C C . GLY A 1 87 ? -9.509 11.550 5.127 1.00 53.06 87 GLY A C 1
ATOM 703 O O . GLY A 1 87 ? -8.709 10.813 5.689 1.00 53.06 87 GLY A O 1
ATOM 704 N N . ASN A 1 88 ? -9.134 12.488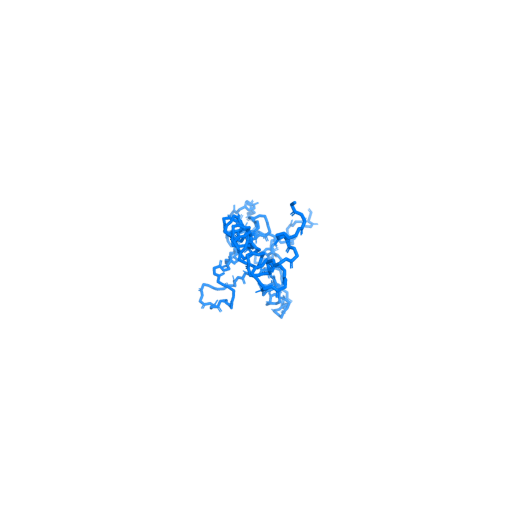 4.248 1.00 57.97 88 ASN A N 1
ATOM 705 C CA . ASN A 1 88 ? -7.758 12.944 3.973 1.00 57.97 88 ASN A CA 1
ATOM 706 C C . ASN A 1 88 ? -6.668 11.855 3.815 1.00 57.97 88 ASN A C 1
ATOM 708 O O . ASN A 1 88 ? -5.504 12.106 4.119 1.00 57.97 88 ASN A O 1
ATOM 712 N N . GLY A 1 89 ? -7.008 10.661 3.316 1.00 65.19 89 GLY A N 1
ATOM 713 C CA . GLY A 1 89 ? -6.018 9.612 3.048 1.00 65.19 89 GLY A CA 1
ATOM 714 C C . GLY A 1 89 ? -4.932 10.075 2.067 1.00 65.19 89 GLY A C 1
ATOM 715 O O . GLY A 1 89 ? -5.241 10.723 1.060 1.00 65.19 89 GLY A O 1
ATOM 716 N N . ARG A 1 90 ? -3.663 9.741 2.352 1.00 79.31 90 ARG A N 1
ATOM 717 C CA . ARG A 1 90 ? -2.515 10.105 1.503 1.00 79.31 90 ARG A CA 1
ATOM 718 C C . ARG A 1 90 ? -2.624 9.429 0.131 1.00 79.31 90 ARG A C 1
ATOM 720 O O . ARG A 1 90 ? -2.928 8.240 0.028 1.00 79.31 90 ARG A O 1
ATOM 727 N N . GLN A 1 91 ? -2.398 10.203 -0.927 1.00 86.69 91 GLN A N 1
ATOM 728 C CA . GLN A 1 91 ? -2.381 9.695 -2.298 1.00 86.69 91 GLN A CA 1
ATOM 729 C C . GLN A 1 91 ? -1.073 8.942 -2.553 1.00 86.69 91 GLN A C 1
ATOM 731 O O . GLN A 1 91 ? -0.025 9.398 -2.097 1.00 86.69 91 GLN A O 1
ATOM 736 N N . ILE A 1 92 ? -1.126 7.814 -3.273 1.00 89.31 92 ILE A N 1
ATOM 737 C CA . ILE A 1 92 ? 0.103 7.116 -3.668 1.00 89.31 92 ILE A CA 1
ATOM 738 C C . ILE A 1 92 ? 0.965 7.999 -4.564 1.00 89.31 92 ILE A C 1
ATOM 740 O O . ILE A 1 92 ? 0.452 8.815 -5.330 1.00 89.31 92 ILE A O 1
ATOM 744 N N . LEU A 1 93 ? 2.268 7.754 -4.528 1.00 88.69 93 LEU A N 1
ATOM 745 C CA . LEU A 1 93 ? 3.207 8.387 -5.440 1.00 88.69 93 LEU A CA 1
ATOM 746 C C . LEU A 1 93 ? 3.127 7.715 -6.812 1.00 88.69 93 LEU A C 1
ATOM 748 O O . LEU A 1 93 ? 3.115 6.487 -6.920 1.00 88.69 93 LEU A O 1
ATOM 752 N N . SER A 1 94 ? 3.099 8.525 -7.863 1.00 87.25 94 SER A N 1
ATOM 753 C CA . SER A 1 94 ? 3.235 8.052 -9.237 1.00 87.25 94 SER A CA 1
ATOM 754 C C . SER A 1 94 ? 4.618 7.444 -9.478 1.00 87.25 94 SER A C 1
ATOM 756 O O . SER A 1 94 ? 5.596 7.760 -8.796 1.00 87.25 94 SER A O 1
ATOM 758 N N . THR A 1 95 ? 4.730 6.597 -10.502 1.00 85.31 95 THR A N 1
ATOM 759 C CA . THR A 1 95 ? 6.003 5.977 -10.894 1.00 85.31 95 THR A CA 1
ATOM 760 C C . THR A 1 95 ? 7.098 7.023 -11.161 1.00 85.31 95 THR A C 1
ATOM 762 O O . THR A 1 95 ? 8.256 6.805 -10.813 1.00 85.31 95 THR A O 1
ATOM 765 N N . GLU A 1 96 ? 6.749 8.190 -11.708 1.00 84.88 96 GLU A N 1
ATOM 766 C CA . GLU A 1 96 ? 7.702 9.278 -11.969 1.00 84.88 96 GLU A CA 1
ATOM 767 C C . GLU A 1 96 ? 8.153 9.994 -10.685 1.00 84.88 96 GLU A C 1
ATOM 769 O O . GLU A 1 96 ? 9.338 10.296 -10.524 1.00 84.88 96 GLU A O 1
ATOM 774 N N . GLU A 1 97 ? 7.248 10.196 -9.722 1.00 86.06 97 GLU A N 1
ATOM 775 C CA . GLU A 1 97 ? 7.605 10.717 -8.395 1.00 86.06 97 GLU A CA 1
ATOM 776 C C . GLU A 1 97 ? 8.532 9.748 -7.653 1.00 86.06 97 GLU A C 1
ATOM 778 O O . GLU A 1 97 ? 9.541 10.169 -7.083 1.00 86.06 97 GLU A O 1
ATOM 783 N N . LEU A 1 98 ? 8.250 8.443 -7.722 1.00 85.56 98 LEU A N 1
ATOM 784 C CA . LEU A 1 98 ? 9.096 7.407 -7.129 1.00 85.56 98 LEU A CA 1
ATOM 785 C C . LEU A 1 98 ? 10.495 7.376 -7.755 1.00 85.56 98 LEU A C 1
ATOM 787 O O . LEU A 1 98 ? 11.485 7.333 -7.021 1.00 85.56 98 LEU A O 1
ATOM 791 N N . LYS A 1 99 ? 10.600 7.459 -9.088 1.00 85.00 99 LYS A N 1
ATOM 792 C CA . LYS A 1 99 ? 11.895 7.557 -9.787 1.00 85.00 99 LYS A CA 1
ATOM 793 C C . LYS A 1 99 ? 12.683 8.788 -9.343 1.00 85.00 99 LYS A C 1
ATOM 795 O O . LYS A 1 99 ? 13.879 8.677 -9.070 1.00 85.00 99 LYS A O 1
ATOM 800 N N . SER A 1 100 ? 12.019 9.941 -9.218 1.00 85.38 100 SER A N 1
ATOM 801 C CA . SER A 1 100 ? 12.648 11.188 -8.770 1.00 85.38 100 SER A CA 1
ATOM 802 C C . SER A 1 100 ? 13.171 11.091 -7.333 1.00 85.38 100 SER A C 1
ATOM 804 O O . SER A 1 100 ? 14.294 11.513 -7.057 1.00 85.38 100 SER A O 1
ATOM 806 N N . ILE A 1 101 ? 12.380 10.531 -6.414 1.00 85.44 101 ILE A N 1
ATOM 807 C CA . ILE A 1 101 ? 12.756 10.390 -4.998 1.00 85.44 101 ILE A CA 1
ATOM 808 C C . ILE A 1 101 ? 13.921 9.409 -4.838 1.00 85.44 101 ILE A C 1
ATOM 810 O O . ILE A 1 101 ? 14.885 9.698 -4.128 1.00 85.44 101 ILE A O 1
ATOM 814 N N . 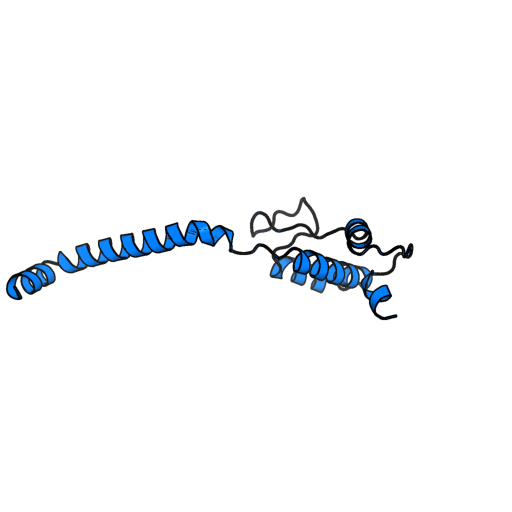LEU A 1 102 ? 13.861 8.269 -5.527 1.00 83.75 102 LEU A N 1
ATOM 815 C CA . LEU A 1 102 ? 14.860 7.203 -5.421 1.00 83.75 102 LEU A CA 1
ATOM 816 C C . LEU A 1 102 ? 16.083 7.422 -6.318 1.00 83.75 102 LEU A C 1
ATOM 818 O O . LEU A 1 102 ? 17.024 6.633 -6.260 1.00 83.75 102 LEU A O 1
ATOM 822 N N . ARG A 1 103 ? 16.092 8.493 -7.124 1.00 83.06 103 ARG A N 1
ATOM 823 C CA . ARG A 1 103 ? 17.164 8.825 -8.079 1.00 83.06 103 ARG A CA 1
ATOM 824 C C . ARG A 1 103 ? 17.465 7.666 -9.035 1.00 83.06 103 ARG A C 1
ATOM 826 O O . ARG A 1 103 ? 18.621 7.374 -9.332 1.00 83.06 103 ARG A O 1
ATOM 833 N N . VAL A 1 104 ? 16.411 6.993 -9.493 1.00 79.62 104 VAL A N 1
ATOM 834 C CA . VAL A 1 104 ? 16.510 5.868 -10.428 1.00 79.62 104 VAL A CA 1
ATOM 835 C C . VAL A 1 104 ? 16.438 6.407 -11.853 1.00 79.62 104 VAL A C 1
ATOM 837 O O . VAL A 1 104 ? 15.428 6.977 -12.255 1.00 79.62 104 VAL A O 1
ATOM 840 N N . GLU A 1 105 ? 17.508 6.212 -12.625 1.00 69.94 105 GLU A N 1
ATOM 841 C CA . GLU A 1 105 ? 17.591 6.633 -14.034 1.00 69.94 105 GLU A CA 1
ATOM 842 C C . GLU A 1 105 ? 17.060 5.573 -15.020 1.00 69.94 105 GLU A C 1
ATOM 844 O O . GLU A 1 105 ? 17.090 5.782 -16.236 1.00 69.94 105 GLU A O 1
ATOM 849 N N . GLU A 1 106 ? 16.585 4.417 -14.533 1.00 67.31 106 GLU A N 1
ATOM 850 C CA . GLU A 1 106 ? 16.077 3.360 -15.409 1.00 67.31 106 GLU A CA 1
ATOM 851 C C . GLU A 1 106 ? 14.845 3.843 -16.195 1.00 67.31 106 GLU A C 1
ATOM 853 O O . GLU A 1 106 ? 13.785 4.154 -15.653 1.00 67.31 106 GLU A O 1
ATOM 858 N N . LYS A 1 107 ? 15.003 3.870 -17.521 1.00 64.25 107 LYS A N 1
ATOM 859 C CA . LYS A 1 107 ? 13.994 4.314 -18.493 1.00 64.25 107 LYS A CA 1
ATOM 860 C C . LYS A 1 107 ? 12.999 3.222 -18.895 1.00 64.25 107 LYS A C 1
ATOM 862 O O . LYS A 1 107 ? 12.260 3.399 -19.858 1.00 64.25 107 LYS A O 1
ATOM 867 N N . ASN A 1 108 ? 13.044 2.081 -18.218 1.00 69.12 108 ASN A N 1
ATOM 868 C CA . ASN A 1 108 ? 12.232 0.926 -18.563 1.00 69.12 108 ASN A CA 1
ATOM 869 C C . ASN A 1 108 ? 10.864 1.037 -17.889 1.00 69.12 108 ASN A C 1
ATOM 871 O O . ASN A 1 108 ? 10.770 1.493 -16.753 1.00 69.12 108 ASN A O 1
ATOM 875 N N . ASP A 1 109 ? 9.827 0.527 -18.550 1.00 74.81 109 ASP A N 1
ATOM 876 C CA . ASP A 1 109 ? 8.469 0.417 -17.993 1.00 74.81 109 ASP A CA 1
ATOM 877 C C . ASP A 1 109 ? 8.352 -0.701 -16.936 1.00 74.81 109 ASP A C 1
ATOM 879 O O . ASP A 1 109 ? 7.281 -1.257 -16.717 1.00 74.81 109 ASP A O 1
ATOM 883 N N . LEU A 1 110 ? 9.467 -1.098 -16.319 1.00 84.31 110 LEU A N 1
ATOM 884 C CA . LEU A 1 110 ? 9.503 -2.145 -15.306 1.00 84.31 110 LEU A CA 1
ATOM 885 C C . LEU A 1 110 ? 9.288 -1.530 -13.918 1.00 84.31 110 LEU A C 1
ATOM 887 O O . LEU A 1 110 ? 9.765 -0.420 -13.672 1.00 84.31 110 LEU A O 1
ATOM 891 N N . PRO A 1 111 ? 8.650 -2.260 -12.985 1.00 85.88 111 PRO A N 1
ATOM 892 C CA . PRO A 1 111 ? 8.531 -1.814 -11.606 1.00 85.88 111 PRO A CA 1
ATOM 893 C C . PRO A 1 111 ? 9.896 -1.519 -11.001 1.00 85.88 111 PRO A C 1
ATOM 895 O O . PRO A 1 111 ? 10.828 -2.316 -11.134 1.00 85.88 111 PRO A O 1
ATOM 898 N N . ILE A 1 112 ? 9.986 -0.424 -10.249 1.00 85.88 112 ILE A N 1
ATOM 899 C CA . ILE A 1 112 ? 11.243 0.013 -9.623 1.00 85.88 112 ILE A CA 1
ATOM 900 C C . ILE A 1 112 ? 11.792 -1.064 -8.673 1.00 85.88 112 ILE A C 1
ATOM 902 O O . ILE A 1 112 ? 12.999 -1.245 -8.559 1.00 85.88 112 ILE A O 1
ATOM 906 N N . LEU A 1 113 ? 10.926 -1.864 -8.040 1.00 87.25 113 LEU A N 1
ATOM 907 C CA . LEU A 1 113 ? 11.370 -2.977 -7.194 1.00 87.25 113 LEU A CA 1
ATOM 908 C C . LEU A 1 113 ? 12.256 -3.996 -7.937 1.00 87.25 113 LEU A C 1
ATOM 910 O O . LEU A 1 113 ? 13.099 -4.628 -7.305 1.00 87.25 113 LEU A O 1
ATOM 914 N N . TYR A 1 114 ? 12.125 -4.147 -9.259 1.00 86.38 114 TYR A N 1
ATOM 915 C CA . TYR A 1 114 ? 12.972 -5.066 -10.031 1.00 86.38 114 TYR A CA 1
ATOM 916 C C . TYR A 1 114 ? 14.408 -4.572 -10.175 1.00 86.38 114 TYR A C 1
ATOM 918 O O . TYR A 1 114 ? 15.320 -5.394 -10.274 1.00 86.38 114 TYR A O 1
ATOM 926 N N . SER A 1 115 ? 14.639 -3.257 -10.147 1.00 82.38 115 SER A N 1
ATOM 927 C CA . SER A 1 115 ? 15.995 -2.712 -10.216 1.00 82.38 115 SER A CA 1
ATOM 928 C C . SER A 1 115 ? 16.769 -2.910 -8.908 1.00 82.38 115 SER A C 1
ATOM 930 O O . SER A 1 115 ? 17.993 -2.873 -8.925 1.00 82.38 115 SER A O 1
ATOM 932 N N . LEU A 1 116 ? 16.080 -3.146 -7.783 1.00 79.88 116 LEU A N 1
ATOM 933 C CA . LEU A 1 116 ? 16.685 -3.298 -6.451 1.00 79.88 116 LEU A CA 1
ATOM 934 C C . LEU A 1 116 ? 17.221 -4.707 -6.153 1.00 79.88 116 LEU A C 1
ATOM 936 O O . LEU A 1 116 ? 17.943 -4.885 -5.177 1.00 79.88 116 LEU A O 1
ATOM 940 N N . ILE A 1 117 ? 16.849 -5.711 -6.950 1.00 77.69 117 ILE A N 1
ATOM 941 C CA . ILE A 1 117 ? 17.243 -7.118 -6.737 1.00 77.69 117 ILE A CA 1
ATOM 942 C C . ILE A 1 117 ? 18.542 -7.462 -7.503 1.00 77.69 117 ILE A C 1
ATOM 944 O O . ILE A 1 117 ? 19.033 -8.586 -7.422 1.00 77.69 117 ILE A O 1
ATOM 948 N N . LYS A 1 118 ? 19.110 -6.505 -8.249 1.00 58.44 118 LYS A N 1
ATOM 949 C CA . LYS A 1 118 ? 20.342 -6.684 -9.032 1.00 58.44 118 LYS A CA 1
ATOM 950 C C . LYS A 1 118 ? 21.613 -6.473 -8.217 1.00 58.44 118 LYS A C 1
ATOM 952 O O . LYS A 1 118 ? 21.661 -5.505 -7.430 1.00 58.44 118 LYS A O 1
#